Protein AF-Q2HWP5-F1 (afdb_monomer)

Mean predicted aligned error: 7.5 Å

Radius of gyration: 18.88 Å; Cα contacts (8 Å, |Δi|>4): 126; chains: 1; bounding box: 42×32×50 Å

pLDDT: mean 84.3, std 16.41, range [37.28, 98.12]

Foldseek 3Di:
DLLQALPRDLLNVLVVCCVVCVPPPQWAQDDPPDDPFSIWGQDPVGIDTDDSVCVSVLQLVADAPVVLVPQCVDPPPVSVVVSVDCLQHHHPVNSVVSNVDPDDDPPQDPSDRGTPVRVVVVVVVVVVVVVVD

Solvent-accessible surface area (backbone atoms only — not comparable to full-atom values): 8031 Å² total; per-residue (Å²): 114,60,73,77,42,39,82,54,44,44,65,54,46,50,54,50,50,46,69,76,38,57,82,40,96,48,41,41,79,52,62,95,83,82,62,97,44,65,33,31,42,56,49,98,92,44,76,46,80,38,70,48,84,59,44,45,55,65,32,56,57,59,40,61,58,69,60,50,51,51,41,35,66,36,91,49,65,69,52,14,62,75,38,61,82,61,94,81,68,37,42,36,67,63,60,61,56,32,58,76,51,89,69,77,74,82,72,80,56,95,78,71,85,74,36,51,65,56,54,53,53,52,55,48,50,53,52,54,53,61,74,73,106

Organism: Takifugu rubripes (NCBI:txid31033)

Structure (mmCIF, N/CA/C/O backbone):
data_AF-Q2HWP5-F1
#
_entry.id   AF-Q2HWP5-F1
#
loop_
_atom_site.group_PDB
_atom_site.id
_atom_site.type_symbol
_atom_site.label_atom_id
_atom_site.label_alt_id
_atom_site.label_comp_id
_atom_site.label_asym_id
_atom_site.label_entity_id
_atom_site.label_seq_id
_atom_site.pdbx_PDB_ins_code
_atom_site.Cartn_x
_atom_site.Cartn_y
_atom_site.Cartn_z
_atom_site.occupancy
_atom_site.B_iso_or_equiv
_atom_site.auth_seq_id
_atom_site.auth_comp_id
_atom_site.auth_asym_id
_atom_site.auth_atom_id
_atom_site.pdbx_PDB_model_num
ATOM 1 N N . GLU A 1 1 ? 2.711 7.001 4.188 1.00 68.4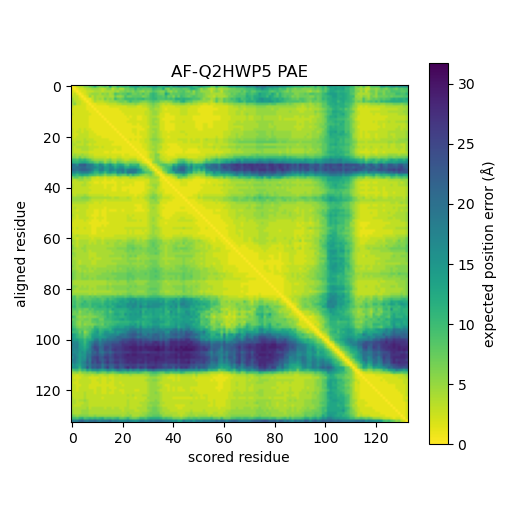4 1 GLU A N 1
ATOM 2 C CA . GLU A 1 1 ? 3.690 7.655 5.085 1.00 68.44 1 GLU A CA 1
ATOM 3 C C . GLU A 1 1 ? 4.542 6.640 5.830 1.00 68.44 1 GLU A C 1
ATOM 5 O O . GLU A 1 1 ? 5.749 6.708 5.676 1.00 68.44 1 GLU A O 1
ATOM 10 N N . GLU A 1 2 ? 3.951 5.672 6.543 1.00 78.31 2 GLU A N 1
ATOM 11 C CA . GLU A 1 2 ? 4.706 4.636 7.286 1.00 78.31 2 GLU A CA 1
ATOM 12 C C . GLU A 1 2 ? 5.739 3.882 6.438 1.00 78.31 2 GLU A C 1
ATOM 14 O O . GLU A 1 2 ? 6.836 3.637 6.915 1.00 78.31 2 GLU A O 1
ATOM 19 N N . CYS A 1 3 ? 5.454 3.620 5.158 1.00 76.50 3 CYS A N 1
ATOM 20 C CA . CYS A 1 3 ? 6.393 2.987 4.221 1.00 76.50 3 CYS A CA 1
ATOM 21 C C . CYS A 1 3 ? 7.768 3.669 4.133 1.00 76.50 3 CYS A C 1
ATOM 23 O O . CYS A 1 3 ? 8.731 3.036 3.730 1.00 76.50 3 CYS A O 1
ATOM 25 N N . TRP A 1 4 ? 7.869 4.952 4.489 1.00 71.94 4 TRP A N 1
ATOM 26 C CA . TRP A 1 4 ? 9.109 5.717 4.370 1.00 71.94 4 TRP A CA 1
ATOM 27 C C . TRP A 1 4 ? 9.869 5.873 5.692 1.00 71.94 4 TRP A C 1
ATOM 29 O O . TRP A 1 4 ? 10.912 6.526 5.730 1.00 71.94 4 TRP A O 1
ATOM 39 N N . PHE A 1 5 ? 9.356 5.306 6.786 1.00 77.56 5 PHE A N 1
ATOM 40 C CA . PHE A 1 5 ? 10.018 5.367 8.081 1.00 77.56 5 PHE A CA 1
ATOM 41 C C . PHE A 1 5 ? 10.975 4.176 8.249 1.00 77.56 5 PHE A C 1
ATOM 43 O O . PHE A 1 5 ? 10.515 3.038 8.223 1.00 77.56 5 PHE A O 1
ATOM 50 N N . PRO A 1 6 ? 12.275 4.420 8.513 1.00 71.50 6 PRO A N 1
ATOM 51 C CA . PRO A 1 6 ? 13.311 3.404 8.732 1.00 71.50 6 PRO A CA 1
ATOM 52 C C . PRO A 1 6 ? 12.902 2.177 9.552 1.00 71.50 6 PRO A C 1
ATOM 54 O O . PRO A 1 6 ? 13.274 1.054 9.246 1.00 71.50 6 PRO A O 1
ATOM 57 N N . LYS A 1 7 ? 12.122 2.385 10.613 1.00 79.19 7 LYS A N 1
ATOM 58 C CA . LYS A 1 7 ? 11.757 1.340 11.579 1.00 79.19 7 LYS A CA 1
ATOM 59 C C . LYS A 1 7 ? 10.265 1.025 11.587 1.00 79.19 7 LYS A C 1
ATOM 61 O O . LYS A 1 7 ? 9.789 0.388 12.525 1.00 79.19 7 LYS A O 1
ATOM 66 N N . ALA A 1 8 ? 9.523 1.511 10.595 1.00 85.94 8 ALA A N 1
ATOM 67 C CA . ALA A 1 8 ? 8.120 1.164 10.479 1.00 85.94 8 ALA A CA 1
ATOM 68 C C . ALA A 1 8 ? 7.971 -0.309 10.104 1.00 85.94 8 ALA A C 1
ATOM 70 O O . ALA A 1 8 ? 8.756 -0.881 9.351 1.00 85.94 8 ALA A O 1
ATOM 71 N N . THR A 1 9 ? 6.934 -0.916 10.656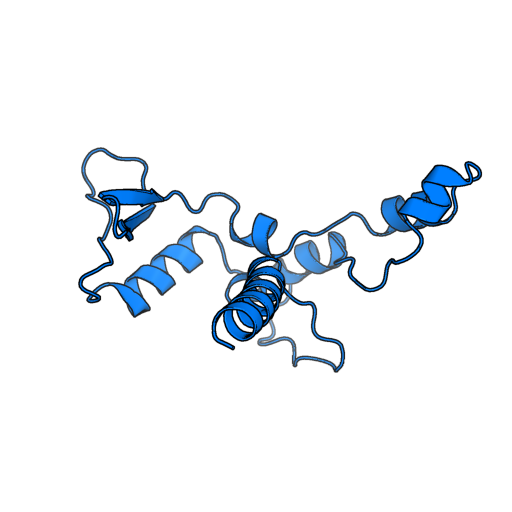 1.00 90.94 9 THR A N 1
ATOM 72 C CA . THR A 1 9 ? 6.537 -2.296 10.399 1.00 90.94 9 THR A CA 1
ATOM 73 C C . THR A 1 9 ? 5.048 -2.311 10.091 1.00 90.94 9 THR A C 1
ATOM 75 O O . THR A 1 9 ? 4.334 -1.360 10.418 1.00 90.94 9 THR A O 1
ATOM 78 N N . ASP A 1 10 ? 4.543 -3.400 9.518 1.00 92.56 10 ASP A N 1
ATOM 79 C CA . ASP A 1 10 ? 3.099 -3.543 9.305 1.00 92.56 10 ASP A CA 1
ATOM 80 C C . ASP A 1 10 ? 2.320 -3.398 10.629 1.00 92.56 10 ASP A C 1
ATOM 82 O O . ASP A 1 10 ? 1.254 -2.788 10.671 1.00 92.56 10 ASP A O 1
ATOM 86 N N . LYS A 1 11 ? 2.914 -3.836 11.749 1.00 92.56 11 LYS A N 1
ATOM 87 C CA . LYS A 1 11 ? 2.356 -3.653 13.098 1.00 92.56 11 LYS A CA 1
ATOM 88 C C . LYS A 1 11 ? 2.284 -2.185 13.515 1.00 92.56 11 LYS A C 1
ATOM 90 O O . LYS A 1 11 ? 1.226 -1.745 13.959 1.00 92.56 11 LYS A O 1
ATOM 95 N N . SER A 1 12 ? 3.364 -1.414 13.349 1.00 93.56 12 SER A N 1
ATOM 96 C CA . SER A 1 12 ? 3.343 0.021 13.686 1.00 93.56 12 SER A CA 1
ATOM 97 C C . SER A 1 12 ? 2.368 0.793 12.793 1.00 93.56 12 SER A C 1
ATOM 99 O O . SER A 1 12 ? 1.703 1.720 13.254 1.00 93.56 12 SER A O 1
ATOM 101 N N . PHE A 1 13 ? 2.214 0.369 11.533 1.00 94.81 13 PHE A N 1
ATOM 102 C CA . PHE A 1 13 ? 1.180 0.886 10.644 1.00 94.81 13 PHE A CA 1
ATOM 103 C C . PHE A 1 13 ? -0.227 0.631 11.197 1.00 94.81 13 PHE A C 1
ATOM 105 O O . PHE A 1 13 ? -1.017 1.572 11.290 1.00 94.81 13 PHE A O 1
ATOM 112 N N . VAL A 1 14 ? -0.538 -0.598 11.618 1.00 94.81 14 VAL A N 1
ATOM 113 C CA . VAL A 1 14 ? -1.838 -0.937 12.222 1.00 94.81 14 VAL A CA 1
ATOM 114 C C . VAL A 1 14 ? -2.086 -0.127 13.493 1.00 94.81 14 VAL A C 1
ATOM 116 O O . VAL A 1 14 ? -3.165 0.444 13.648 1.00 94.81 14 VAL A O 1
ATOM 119 N N . GLU A 1 15 ? -1.097 -0.019 14.382 1.00 93.81 15 GLU A N 1
ATOM 120 C CA . GLU A 1 15 ? -1.196 0.788 15.605 1.00 93.81 15 GLU A CA 1
ATOM 121 C C . GLU A 1 15 ? -1.544 2.246 15.290 1.00 93.81 15 GLU A C 1
ATOM 123 O O . GLU A 1 15 ? -2.467 2.806 15.888 1.00 93.81 15 GLU A O 1
ATOM 128 N N . LYS A 1 16 ? -0.880 2.836 14.289 1.00 94.81 16 LYS A N 1
ATOM 129 C CA . LYS A 1 16 ? -1.157 4.201 13.833 1.00 94.81 16 LYS A CA 1
ATOM 130 C C . LYS A 1 16 ? -2.548 4.335 13.215 1.00 94.81 16 LYS A C 1
ATOM 132 O O . LYS A 1 16 ? -3.265 5.279 13.528 1.00 94.81 16 LYS A O 1
ATOM 137 N N . VAL A 1 17 ? -2.983 3.382 12.390 1.00 95.56 17 VAL A N 1
ATOM 138 C CA . VAL A 1 17 ? -4.352 3.371 11.842 1.00 95.56 17 VAL A CA 1
ATOM 139 C C . VAL A 1 17 ? -5.384 3.304 12.969 1.00 95.56 17 VAL A C 1
ATOM 141 O O . VAL A 1 17 ? -6.367 4.040 12.946 1.00 95.56 17 VAL A O 1
ATOM 144 N N . VAL A 1 18 ? -5.156 2.473 13.987 1.00 95.00 18 VAL A N 1
ATOM 145 C CA . VAL A 1 18 ? -6.032 2.367 15.161 1.00 95.00 18 VAL A CA 1
ATOM 146 C C . VAL A 1 18 ? -6.024 3.651 15.995 1.00 95.00 18 VAL A C 1
ATOM 148 O O . VAL A 1 18 ? -7.064 4.009 16.551 1.00 95.00 18 VAL A O 1
ATOM 151 N N . GLN A 1 19 ? -4.888 4.340 16.098 1.00 95.62 19 GLN A N 1
ATOM 152 C CA . GLN A 1 19 ? -4.784 5.633 16.772 1.00 95.62 19 GLN A CA 1
ATOM 153 C C . GLN A 1 19 ? -5.599 6.709 16.041 1.00 95.62 19 GLN A C 1
ATOM 155 O O . GLN A 1 19 ? -6.395 7.397 16.675 1.00 95.62 19 GLN A O 1
ATOM 160 N N . GLU A 1 20 ? -5.447 6.814 14.721 1.00 96.38 20 GLU A N 1
ATOM 161 C CA . GLU A 1 20 ? -6.078 7.863 13.909 1.00 96.38 20 GLU A CA 1
ATOM 162 C C . GLU A 1 20 ? -7.562 7.590 13.616 1.00 96.38 20 GLU A C 1
ATOM 164 O O . GLU A 1 20 ? -8.385 8.501 13.607 1.00 96.38 20 GLU A O 1
ATOM 169 N N . GLN A 1 21 ? -7.930 6.331 13.364 1.00 97.12 21 GLN A N 1
ATOM 170 C CA . GLN A 1 21 ? -9.268 5.939 12.899 1.00 97.12 21 GLN A CA 1
ATOM 171 C C . GLN A 1 21 ? -10.074 5.171 13.947 1.00 97.12 21 GLN A C 1
ATOM 173 O O . GLN A 1 21 ? -11.229 4.826 13.707 1.00 97.12 21 GLN A O 1
ATOM 178 N N . GLY A 1 22 ? -9.513 4.910 15.129 1.00 95.44 22 GLY A N 1
ATOM 179 C CA . GLY A 1 22 ? -10.105 4.022 16.131 1.00 95.44 22 GLY A CA 1
ATOM 180 C C . GLY A 1 22 ? -11.475 4.432 16.672 1.00 95.44 22 GLY A C 1
ATOM 181 O O . GLY A 1 22 ? -12.142 3.594 17.278 1.00 95.44 22 GLY A O 1
ATOM 182 N N . THR A 1 23 ? -11.879 5.691 16.493 1.00 96.62 23 THR A N 1
ATOM 183 C CA . THR A 1 23 ? -13.191 6.233 16.887 1.00 96.62 23 THR A CA 1
ATOM 184 C C . THR A 1 23 ? -14.150 6.393 15.705 1.00 96.62 23 THR A C 1
ATOM 186 O O . THR A 1 23 ? -15.320 6.721 15.907 1.00 96.62 23 THR A O 1
ATOM 189 N N . HIS A 1 24 ? -13.687 6.165 14.472 1.00 98.00 24 HIS A N 1
ATOM 190 C CA . HIS A 1 24 ? -14.495 6.353 13.277 1.00 98.00 24 HIS A CA 1
ATOM 191 C C . HIS A 1 24 ? -15.603 5.286 13.208 1.00 98.00 24 HIS A C 1
ATOM 193 O O . HIS A 1 24 ? -15.313 4.096 13.324 1.00 98.00 24 HIS A O 1
ATOM 199 N N . PRO A 1 25 ? -16.873 5.648 12.938 1.00 97.38 25 PRO A N 1
ATOM 200 C CA . PRO A 1 25 ? -18.003 4.709 12.983 1.00 97.38 25 PRO A CA 1
ATOM 201 C C . PRO A 1 25 ? -17.940 3.583 11.938 1.00 97.38 25 PRO A C 1
ATOM 203 O O . PRO A 1 25 ? -18.703 2.624 12.019 1.00 97.38 25 PRO A O 1
ATOM 206 N N . LYS A 1 26 ? -17.067 3.700 10.930 1.00 97.94 26 LYS A N 1
ATOM 207 C CA . LYS A 1 26 ? -16.812 2.652 9.922 1.00 97.94 26 LYS A CA 1
ATOM 208 C C . LYS A 1 26 ? -15.552 1.827 10.185 1.00 97.94 26 LYS A C 1
ATOM 210 O O . LYS A 1 26 ? -15.248 0.950 9.383 1.00 97.94 26 LYS A O 1
ATOM 215 N N . PHE A 1 27 ? -14.830 2.109 11.265 1.00 97.88 27 PHE A N 1
ATOM 216 C CA . PHE A 1 27 ? -13.635 1.382 11.666 1.00 97.88 27 PHE A CA 1
ATOM 217 C C . PHE A 1 27 ? -13.934 0.538 12.905 1.00 97.88 27 PHE A C 1
ATOM 219 O O . PHE A 1 27 ? -14.583 0.998 13.843 1.00 97.88 27 PHE A O 1
ATOM 226 N N . GLN A 1 28 ? -13.448 -0.700 12.927 1.00 94.75 28 GLN A N 1
ATOM 227 C CA . GLN A 1 28 ? -13.588 -1.585 14.076 1.00 94.75 28 GLN A CA 1
ATOM 228 C C . GLN A 1 28 ? -12.223 -2.148 14.469 1.00 94.75 28 GLN A C 1
ATOM 230 O O . GLN A 1 28 ? -11.511 -2.722 13.646 1.00 94.75 28 GLN A O 1
ATOM 235 N N . LYS A 1 29 ? -11.879 -2.013 15.753 1.00 91.06 29 LYS A N 1
ATOM 236 C CA . LYS A 1 29 ? -10.673 -2.619 16.329 1.00 91.06 29 LYS A CA 1
ATOM 237 C C . LYS A 1 29 ? -10.811 -4.150 16.367 1.00 91.06 29 LYS A C 1
ATOM 239 O O . LYS A 1 29 ? -11.928 -4.650 16.562 1.00 91.06 29 LYS A O 1
ATOM 244 N N . PRO A 1 30 ? -9.706 -4.895 16.228 1.00 84.06 30 PRO A N 1
ATOM 245 C CA . PRO A 1 30 ? -9.741 -6.349 16.262 1.00 84.06 30 PRO A CA 1
ATOM 246 C C . PRO A 1 30 ? -10.186 -6.845 17.643 1.00 84.06 30 PRO A C 1
ATOM 248 O O . PRO A 1 30 ? -9.862 -6.260 18.684 1.00 84.06 30 PRO A O 1
ATOM 251 N N . LYS A 1 31 ? -10.965 -7.931 17.671 1.00 79.56 31 LYS A N 1
ATOM 252 C CA . LYS A 1 31 ? -11.400 -8.556 18.925 1.00 79.56 31 LYS A CA 1
ATOM 253 C C . LYS A 1 31 ? -10.284 -9.480 19.415 1.00 79.56 31 LYS A C 1
ATOM 255 O O . LYS A 1 31 ? -10.030 -10.511 18.809 1.00 79.56 31 LYS A O 1
ATOM 260 N N . LYS A 1 32 ? -9.666 -9.135 20.550 1.00 66.12 32 LYS A N 1
ATOM 261 C CA . LYS A 1 32 ? -8.459 -9.769 21.134 1.00 66.12 32 LYS A CA 1
ATOM 262 C C . LYS A 1 32 ? -8.494 -11.293 21.376 1.00 66.12 32 LYS A C 1
ATOM 264 O O . LYS A 1 32 ? -7.509 -11.830 21.862 1.00 66.12 32 LYS A O 1
ATOM 269 N N . LEU A 1 33 ? -9.610 -11.984 21.145 1.00 60.31 33 LEU A N 1
ATOM 270 C CA . LEU A 1 33 ? -9.850 -13.313 21.714 1.00 60.31 33 LEU A CA 1
ATOM 271 C C . LEU A 1 33 ? -9.791 -14.490 20.738 1.00 60.31 33 LEU A C 1
ATOM 273 O O . LEU A 1 33 ? -9.786 -15.609 21.242 1.00 60.31 33 LEU A O 1
ATOM 277 N N . LYS A 1 34 ? -9.759 -14.305 19.409 1.00 57.69 34 LYS A N 1
ATOM 278 C CA . LYS A 1 34 ? -9.783 -15.469 18.494 1.00 57.69 34 LYS A CA 1
ATOM 279 C C . LYS A 1 34 ? -9.310 -15.252 17.059 1.00 57.69 34 LYS A C 1
ATOM 281 O O . LYS A 1 34 ? -8.893 -16.227 16.444 1.00 57.69 34 LYS A O 1
ATOM 286 N N . ASP A 1 35 ? -9.362 -14.029 16.544 1.00 64.56 35 ASP A N 1
ATOM 287 C CA . ASP A 1 35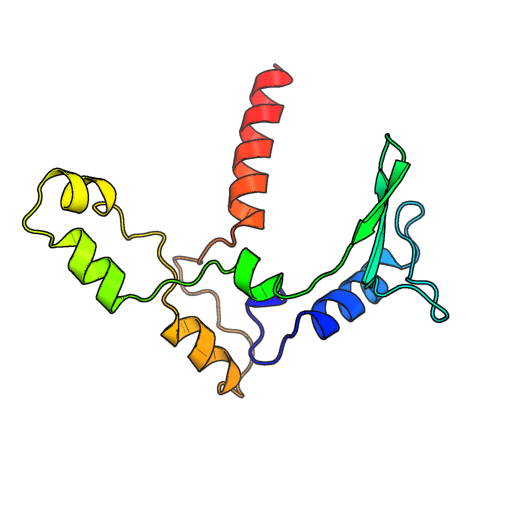 ? -9.177 -13.804 15.113 1.00 64.56 35 ASP A CA 1
ATOM 288 C C . ASP A 1 35 ? -7.794 -13.215 14.828 1.00 64.56 35 ASP A C 1
ATOM 290 O O . ASP A 1 35 ? -7.382 -12.232 15.443 1.00 64.56 35 ASP A O 1
ATOM 294 N N . ASP A 1 36 ? -7.092 -13.833 13.883 1.00 83.50 36 ASP A N 1
ATOM 295 C CA . ASP A 1 36 ? -5.850 -13.338 13.296 1.00 83.50 36 ASP A CA 1
ATOM 296 C C . ASP A 1 36 ? -6.204 -12.202 12.319 1.00 83.50 36 ASP A C 1
ATOM 298 O O . ASP A 1 36 ? -6.314 -12.394 11.110 1.00 83.50 36 ASP A O 1
ATOM 302 N N . VAL A 1 37 ? -6.577 -11.050 12.877 1.00 89.94 37 VAL A N 1
ATOM 303 C CA . VAL A 1 37 ? -7.098 -9.876 12.163 1.00 89.94 37 VAL A CA 1
ATOM 304 C C . VAL A 1 37 ? -6.499 -8.629 12.792 1.00 89.94 37 VAL A C 1
ATOM 306 O O . VAL A 1 37 ? -6.510 -8.485 14.015 1.00 89.94 37 VAL A O 1
ATOM 309 N N . ASP A 1 38 ? -6.062 -7.693 11.955 1.00 93.94 38 ASP A N 1
ATOM 310 C CA . ASP A 1 38 ? -5.446 -6.447 12.408 1.00 93.94 38 ASP A CA 1
ATOM 311 C C . ASP A 1 38 ? -6.467 -5.325 12.610 1.00 93.94 38 ASP A C 1
ATOM 313 O O . ASP A 1 38 ? -6.391 -4.575 13.582 1.00 93.94 38 ASP A O 1
ATOM 317 N N . PHE A 1 39 ? -7.450 -5.199 11.715 1.00 94.94 39 PHE A N 1
ATOM 318 C CA . PHE A 1 39 ? -8.576 -4.267 11.845 1.00 94.94 39 PHE A CA 1
ATOM 319 C C . PHE A 1 39 ? -9.722 -4.638 10.899 1.00 94.94 39 PHE A C 1
ATOM 321 O O . PHE A 1 39 ? -9.556 -5.441 9.983 1.00 94.94 39 PHE A O 1
ATOM 328 N N . CYS A 1 40 ? -10.894 -4.030 11.091 1.00 95.75 40 CYS A N 1
ATOM 329 C CA . CYS A 1 40 ? -12.038 -4.219 10.200 1.00 95.75 40 CYS A CA 1
ATOM 330 C C . CYS A 1 40 ? -12.561 -2.881 9.674 1.00 95.75 40 CYS A C 1
ATOM 332 O O . CYS A 1 40 ? -12.593 -1.881 10.399 1.00 95.75 40 CYS A O 1
ATOM 334 N N . ILE A 1 41 ? -13.059 -2.890 8.438 1.00 97.56 41 ILE A N 1
ATOM 335 C CA . ILE A 1 41 ? -13.766 -1.755 7.838 1.00 97.56 41 ILE A CA 1
ATOM 336 C C . ILE A 1 41 ? -15.196 -2.178 7.499 1.00 97.56 41 ILE A C 1
ATOM 338 O O . ILE A 1 41 ? -15.447 -3.255 6.956 1.00 97.56 41 ILE A O 1
ATOM 342 N N . ILE A 1 42 ? -16.158 -1.321 7.836 1.00 97.69 42 ILE A N 1
ATOM 343 C CA . ILE A 1 42 ? -17.576 -1.514 7.523 1.00 97.69 42 ILE A CA 1
ATOM 344 C C . ILE A 1 42 ? -17.866 -0.857 6.169 1.00 97.69 42 ILE A C 1
ATOM 346 O O . ILE A 1 42 ? -18.161 0.339 6.094 1.00 97.69 42 ILE A O 1
ATOM 350 N N . HIS A 1 43 ? -17.777 -1.640 5.095 1.00 98.12 43 HIS A N 1
ATOM 351 C CA . HIS A 1 43 ? -18.112 -1.209 3.738 1.00 98.12 43 HIS A CA 1
ATOM 352 C C . HIS A 1 43 ? -19.629 -1.216 3.507 1.00 98.12 43 HIS A C 1
ATOM 354 O O . HIS A 1 43 ? -20.400 -1.743 4.309 1.00 98.12 43 HIS A O 1
ATOM 360 N N . TYR A 1 44 ? -20.070 -0.646 2.380 1.00 97.88 44 TYR A N 1
ATOM 361 C CA . TYR A 1 44 ? -21.490 -0.616 2.007 1.00 97.88 44 TYR A CA 1
ATOM 362 C C . TYR A 1 44 ? -22.105 -2.023 1.884 1.00 97.88 44 TYR A C 1
ATOM 364 O O . TYR A 1 44 ? -23.267 -2.210 2.225 1.00 97.88 44 TYR A O 1
ATOM 372 N N . ALA A 1 45 ? -21.316 -3.004 1.433 1.00 97.56 45 ALA A N 1
ATOM 373 C CA . ALA A 1 45 ? -21.738 -4.391 1.243 1.00 97.56 45 ALA A CA 1
ATOM 374 C C . ALA A 1 45 ? -21.521 -5.281 2.483 1.00 97.56 45 ALA A C 1
ATOM 376 O O . ALA A 1 45 ? -21.829 -6.468 2.441 1.00 97.56 45 ALA A O 1
ATOM 377 N N . GLY A 1 46 ? -20.981 -4.735 3.578 1.00 95.81 46 GLY A N 1
ATOM 378 C CA . GLY A 1 46 ? -20.719 -5.486 4.803 1.00 95.81 46 GLY A CA 1
ATOM 379 C C . GLY A 1 46 ? -19.358 -5.199 5.432 1.00 95.81 46 GLY A C 1
ATOM 380 O O . GLY A 1 46 ? -18.549 -4.419 4.926 1.00 95.81 46 GLY A O 1
ATOM 381 N N . LYS A 1 47 ? -19.122 -5.833 6.581 1.00 95.62 47 LYS A N 1
ATOM 382 C CA . LYS A 1 47 ? -17.862 -5.748 7.327 1.00 95.62 47 LYS A CA 1
ATOM 383 C C . LYS A 1 47 ? -16.814 -6.660 6.686 1.00 95.62 47 LYS A C 1
ATOM 385 O O . LYS A 1 47 ? -17.097 -7.834 6.465 1.00 95.62 47 LYS A O 1
ATOM 390 N N . VAL A 1 48 ? -15.614 -6.133 6.467 1.00 95.94 48 VAL A N 1
ATOM 391 C CA . VAL A 1 48 ? -14.454 -6.886 5.977 1.00 95.94 48 VAL A CA 1
ATOM 392 C C . VAL A 1 48 ? -13.337 -6.803 7.007 1.00 95.94 48 VAL A C 1
ATOM 394 O O . VAL A 1 48 ? -13.028 -5.722 7.514 1.00 95.94 48 VAL A O 1
ATOM 397 N N . ASP A 1 49 ? -12.769 -7.960 7.324 1.00 94.94 49 ASP A N 1
ATOM 398 C CA . ASP A 1 49 ? -11.632 -8.110 8.223 1.00 94.94 49 ASP A CA 1
ATOM 399 C C . ASP A 1 49 ? -10.335 -8.069 7.392 1.00 94.94 49 ASP A C 1
ATOM 401 O O . ASP A 1 49 ? -10.233 -8.740 6.364 1.00 94.94 49 ASP A O 1
ATOM 405 N N . TYR A 1 50 ? -9.365 -7.254 7.811 1.00 96.06 50 TYR A N 1
ATOM 406 C CA . TYR A 1 50 ? -8.103 -7.026 7.109 1.00 96.06 50 TYR A CA 1
ATOM 407 C C . TYR A 1 50 ? -6.911 -7.522 7.927 1.00 96.06 50 TYR A C 1
ATOM 409 O O . TYR A 1 50 ? -6.840 -7.318 9.141 1.00 96.06 50 TYR A O 1
ATOM 417 N N . LYS A 1 51 ? -5.953 -8.118 7.214 1.00 95.50 51 LYS A N 1
ATOM 418 C CA . LYS A 1 51 ? -4.590 -8.381 7.674 1.00 95.50 51 LYS A CA 1
ATOM 419 C C . LYS A 1 51 ? -3.615 -7.503 6.910 1.00 95.50 51 LYS A C 1
ATOM 421 O O . LYS A 1 51 ? -3.690 -7.450 5.680 1.00 95.50 51 LYS A O 1
ATOM 426 N N . ALA A 1 52 ? -2.719 -6.854 7.635 1.00 95.12 52 ALA A N 1
ATOM 427 C CA . ALA A 1 52 ? -1.750 -5.894 7.139 1.00 95.12 52 ALA A CA 1
ATOM 428 C C . ALA A 1 52 ? -0.392 -6.519 6.776 1.00 95.12 52 ALA A C 1
ATOM 430 O O . ALA A 1 52 ? 0.523 -5.785 6.415 1.00 95.12 52 ALA A O 1
ATOM 431 N N . ASP A 1 53 ? -0.254 -7.846 6.839 1.00 94.56 53 ASP A N 1
ATOM 432 C CA . ASP A 1 53 ? 0.999 -8.543 6.533 1.00 94.56 53 ASP A CA 1
ATOM 433 C C . ASP A 1 53 ? 1.581 -8.130 5.164 1.00 94.56 53 ASP A C 1
ATOM 435 O O . ASP A 1 53 ? 0.947 -8.265 4.102 1.00 94.56 53 ASP A O 1
ATOM 439 N N . GLU A 1 54 ? 2.819 -7.633 5.205 1.00 93.50 54 GLU A N 1
ATOM 440 C CA . GLU A 1 54 ? 3.617 -7.143 4.077 1.00 93.50 54 GLU A CA 1
ATOM 441 C C . GLU A 1 54 ? 3.016 -5.929 3.351 1.00 93.50 54 GLU A C 1
ATOM 443 O O . GLU A 1 54 ? 3.408 -5.628 2.219 1.00 93.50 54 GLU A O 1
ATOM 448 N N . TRP A 1 55 ? 2.057 -5.215 3.945 1.00 95.25 55 TRP A N 1
ATOM 449 C CA . TRP A 1 55 ? 1.438 -4.052 3.304 1.00 95.25 55 TRP A CA 1
ATOM 450 C C . TRP A 1 55 ? 2.442 -2.945 3.024 1.00 95.25 55 TRP A C 1
ATOM 452 O O . TRP A 1 55 ? 2.349 -2.305 1.976 1.00 95.25 55 TRP A O 1
ATOM 462 N N . LEU A 1 56 ? 3.418 -2.722 3.911 1.00 91.06 56 LEU A N 1
ATOM 463 C CA . LEU A 1 56 ? 4.456 -1.729 3.653 1.00 91.06 56 LEU A CA 1
ATOM 464 C C . LEU A 1 56 ? 5.260 -2.087 2.398 1.00 91.06 56 LEU A C 1
ATOM 466 O O . LEU A 1 56 ? 5.429 -1.227 1.535 1.00 91.06 56 LEU A O 1
ATOM 470 N N . MET A 1 57 ? 5.688 -3.347 2.258 1.00 88.38 57 MET A N 1
ATOM 471 C CA . MET A 1 57 ? 6.431 -3.823 1.085 1.00 88.38 57 MET A CA 1
ATOM 472 C C . MET A 1 57 ? 5.576 -3.763 -0.184 1.00 88.38 57 MET A C 1
ATOM 474 O O . MET A 1 57 ? 6.008 -3.177 -1.172 1.00 88.38 57 MET A O 1
ATOM 478 N N . LYS A 1 58 ? 4.339 -4.275 -0.137 1.00 92.38 58 LYS A N 1
ATOM 479 C CA . LYS A 1 58 ? 3.384 -4.236 -1.261 1.00 92.38 58 LYS A CA 1
ATOM 480 C C . LYS A 1 58 ? 3.076 -2.813 -1.721 1.00 92.38 58 LYS A C 1
ATOM 482 O O . LYS A 1 58 ? 2.832 -2.585 -2.897 1.00 92.38 58 LYS A O 1
ATOM 487 N N . ASN A 1 59 ? 3.074 -1.848 -0.803 1.00 90.81 59 ASN A N 1
ATOM 488 C CA . ASN A 1 59 ? 2.806 -0.453 -1.135 1.00 90.81 59 ASN A CA 1
ATOM 489 C C . ASN A 1 59 ? 4.051 0.303 -1.643 1.00 90.81 59 ASN A C 1
ATOM 491 O O . ASN A 1 59 ? 3.897 1.313 -2.333 1.00 90.81 59 ASN A O 1
ATOM 495 N N . MET A 1 60 ? 5.260 -0.154 -1.298 1.00 88.06 60 MET A N 1
ATOM 496 C CA . MET A 1 60 ? 6.526 0.379 -1.826 1.00 88.06 60 MET A CA 1
ATOM 497 C C . MET A 1 60 ? 6.901 -0.205 -3.188 1.00 88.06 60 MET A C 1
ATOM 499 O O . MET A 1 60 ? 7.533 0.497 -3.967 1.00 88.06 60 MET A O 1
ATOM 503 N N . ASP A 1 61 ? 6.528 -1.463 -3.435 1.00 89.12 61 ASP A N 1
ATOM 504 C CA . ASP A 1 61 ? 6.813 -2.222 -4.660 1.00 89.12 61 ASP A CA 1
ATOM 505 C C . ASP A 1 61 ? 8.295 -2.182 -5.104 1.00 89.12 61 ASP A C 1
ATOM 507 O O . ASP A 1 61 ? 8.616 -1.758 -6.217 1.00 89.12 61 ASP A O 1
ATOM 511 N N . PRO A 1 62 ? 9.247 -2.555 -4.222 1.00 87.75 62 PRO A N 1
ATOM 512 C CA . PRO A 1 62 ? 10.661 -2.507 -4.562 1.00 87.75 62 PRO A CA 1
ATOM 513 C C . PRO A 1 62 ? 11.072 -3.631 -5.520 1.00 87.75 62 PRO A C 1
ATOM 515 O O . PRO A 1 62 ? 10.725 -4.794 -5.321 1.00 87.75 62 PRO A O 1
ATOM 518 N N . LEU A 1 63 ? 11.928 -3.308 -6.490 1.00 87.31 63 LEU A N 1
ATOM 519 C CA . LEU A 1 63 ? 12.531 -4.260 -7.423 1.00 87.31 63 LEU A CA 1
ATOM 520 C C . LEU A 1 63 ? 14.057 -4.261 -7.315 1.00 87.31 63 LEU A C 1
ATOM 522 O O . LEU A 1 63 ? 14.687 -3.281 -6.916 1.00 87.31 63 LEU A O 1
ATOM 526 N N . ASN A 1 64 ? 14.681 -5.368 -7.710 1.00 88.69 64 ASN A N 1
ATOM 527 C CA . ASN A 1 64 ? 16.134 -5.425 -7.831 1.00 88.69 64 ASN A CA 1
ATOM 528 C C . ASN A 1 64 ? 16.598 -4.591 -9.044 1.00 88.69 64 ASN A C 1
ATOM 530 O O . ASN A 1 64 ? 16.307 -4.934 -10.190 1.00 88.69 64 ASN A O 1
ATOM 534 N N . GLU A 1 65 ? 17.342 -3.513 -8.785 1.00 87.94 65 GLU A N 1
ATOM 535 C CA . GLU A 1 65 ? 17.770 -2.536 -9.799 1.00 87.94 65 GLU A CA 1
ATOM 536 C C . GLU A 1 65 ? 18.736 -3.143 -10.833 1.00 87.94 65 GLU A C 1
ATOM 538 O O . GLU A 1 65 ? 18.654 -2.830 -12.022 1.00 87.94 65 GLU A O 1
ATOM 543 N N . SER A 1 66 ? 19.605 -4.072 -10.420 1.00 90.38 66 SER A N 1
ATOM 544 C CA . SER A 1 66 ? 20.530 -4.758 -11.332 1.00 90.38 66 SER A CA 1
ATOM 545 C C . SER A 1 66 ? 19.797 -5.679 -12.306 1.00 90.38 66 SER A C 1
ATOM 547 O O . SER A 1 66 ? 20.103 -5.685 -13.497 1.00 90.38 66 SER A O 1
ATOM 549 N N . VAL A 1 67 ? 18.802 -6.429 -11.821 1.00 93.06 67 VAL A N 1
ATOM 550 C CA . VAL A 1 67 ? 17.980 -7.302 -12.675 1.00 93.06 67 VAL A CA 1
ATOM 551 C C . VAL A 1 67 ? 17.122 -6.471 -13.627 1.00 93.06 67 VAL A C 1
ATOM 553 O O . VAL A 1 67 ? 17.068 -6.783 -14.813 1.00 93.06 67 VAL A O 1
ATOM 556 N N . ALA A 1 68 ? 16.507 -5.386 -13.148 1.00 92.12 68 ALA A N 1
ATOM 557 C CA . ALA A 1 68 ? 15.735 -4.482 -14.001 1.00 92.12 68 ALA A CA 1
ATOM 558 C C . ALA A 1 68 ? 16.597 -3.877 -15.125 1.00 92.12 68 ALA A C 1
ATOM 560 O O . ALA A 1 68 ? 16.194 -3.878 -16.286 1.00 92.12 68 ALA A O 1
ATOM 561 N N . THR A 1 69 ? 17.823 -3.454 -14.800 1.00 92.25 69 THR A N 1
ATOM 562 C CA . THR A 1 69 ? 18.788 -2.940 -15.786 1.00 92.25 69 THR A CA 1
ATOM 563 C C . THR A 1 69 ? 19.156 -4.001 -16.824 1.00 92.25 69 THR A C 1
ATOM 565 O O . THR A 1 69 ? 19.210 -3.709 -18.016 1.00 92.25 69 THR A O 1
ATOM 568 N N . LEU A 1 70 ? 19.372 -5.248 -16.393 1.00 95.62 70 LEU A N 1
ATOM 569 C CA . LEU A 1 70 ? 19.665 -6.355 -17.302 1.00 95.62 70 LEU A CA 1
ATOM 570 C C . LEU A 1 70 ? 18.506 -6.623 -18.275 1.00 95.62 70 LEU A C 1
ATOM 572 O O . LEU A 1 70 ? 18.744 -6.854 -19.457 1.00 95.62 70 LEU A O 1
ATOM 576 N N . LEU A 1 71 ? 17.260 -6.576 -17.794 1.00 96.38 71 LEU A N 1
ATOM 577 C CA . LEU A 1 71 ? 16.069 -6.794 -18.622 1.00 96.38 71 LEU A CA 1
ATOM 578 C C . LEU A 1 71 ? 15.842 -5.652 -19.621 1.00 96.38 71 LEU A C 1
ATOM 580 O O . LEU A 1 71 ? 15.527 -5.913 -20.781 1.00 96.38 71 LEU A O 1
ATOM 584 N N . ASN A 1 72 ? 16.085 -4.405 -19.207 1.00 94.94 72 ASN A N 1
ATOM 585 C CA . ASN A 1 72 ? 16.086 -3.236 -20.092 1.00 94.94 72 ASN A CA 1
ATOM 586 C C . ASN A 1 72 ? 17.124 -3.363 -21.227 1.00 94.94 72 ASN A C 1
ATOM 588 O O . ASN A 1 72 ? 16.858 -2.961 -22.357 1.00 94.94 72 ASN A O 1
ATOM 592 N N . GLN A 1 73 ? 18.281 -3.972 -20.945 1.00 96.19 73 GLN A N 1
ATOM 593 C CA . GLN A 1 73 ? 19.376 -4.199 -21.900 1.00 96.19 73 GLN A CA 1
ATOM 594 C C . GLN A 1 73 ? 19.309 -5.562 -22.612 1.00 96.19 73 GLN A C 1
ATOM 596 O O . GLN A 1 73 ? 20.296 -5.997 -23.212 1.00 96.19 73 GLN A O 1
ATOM 601 N N . SER A 1 74 ? 18.172 -6.260 -22.537 1.00 97.75 74 SER A N 1
ATOM 602 C CA . SER A 1 74 ? 18.017 -7.583 -23.142 1.00 97.75 74 SER A CA 1
ATOM 603 C C . SER A 1 74 ? 18.309 -7.565 -24.648 1.00 97.75 74 SER A C 1
ATOM 605 O O . SER A 1 74 ? 17.953 -6.632 -25.367 1.00 97.75 74 SER A O 1
ATOM 607 N N . THR A 1 75 ? 18.928 -8.636 -25.150 1.00 97.81 75 THR A N 1
ATOM 608 C CA . THR A 1 75 ? 19.114 -8.847 -26.594 1.00 97.81 75 THR A CA 1
ATOM 609 C C . THR A 1 75 ? 17.819 -9.261 -27.294 1.00 97.81 75 THR A C 1
ATOM 611 O O . THR A 1 75 ? 17.713 -9.129 -28.514 1.00 97.81 75 THR A O 1
ATOM 614 N N . ASP A 1 76 ? 16.826 -9.739 -26.539 1.00 98.12 76 ASP A N 1
ATOM 615 C CA . ASP A 1 76 ? 15.476 -9.960 -27.040 1.00 98.12 76 ASP A CA 1
ATOM 616 C C . ASP A 1 76 ? 14.713 -8.634 -27.101 1.00 98.12 76 ASP A C 1
ATOM 618 O O . ASP A 1 76 ? 14.466 -7.983 -26.082 1.00 98.12 76 ASP A O 1
ATOM 622 N N . LYS A 1 77 ? 14.303 -8.257 -28.315 1.00 97.31 77 LYS A N 1
ATOM 623 C CA . LYS A 1 77 ? 13.663 -6.967 -28.583 1.00 97.31 77 LYS A CA 1
ATOM 624 C C . LYS A 1 77 ? 12.372 -6.782 -27.782 1.00 97.31 77 LYS A C 1
ATOM 626 O O . LYS A 1 77 ? 12.135 -5.690 -27.278 1.00 97.31 77 LYS A O 1
ATOM 631 N N . PHE A 1 78 ? 11.558 -7.831 -27.650 1.00 97.50 78 PHE A N 1
ATOM 632 C CA . PHE A 1 78 ? 10.301 -7.753 -26.906 1.00 97.50 78 PHE A CA 1
ATOM 633 C C . PHE A 1 78 ? 10.547 -7.490 -25.415 1.00 97.50 78 PHE A C 1
ATOM 635 O O . PHE A 1 78 ? 9.919 -6.614 -24.824 1.00 97.50 78 PHE A O 1
ATOM 642 N N . THR A 1 79 ? 11.509 -8.195 -24.820 1.00 97.19 79 THR A N 1
ATOM 643 C CA . THR A 1 79 ? 11.896 -8.001 -23.418 1.00 97.19 79 THR A CA 1
ATOM 644 C C . THR A 1 79 ? 12.459 -6.601 -23.174 1.00 97.19 79 THR A C 1
ATOM 646 O O . THR A 1 79 ? 12.033 -5.938 -22.232 1.00 97.19 79 THR A O 1
ATOM 649 N N . ALA A 1 80 ? 13.36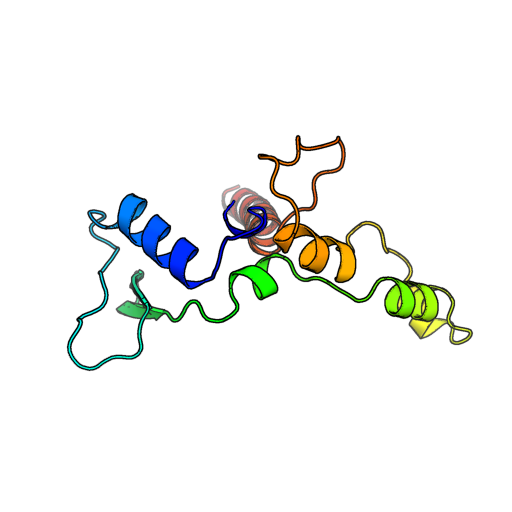3 -6.118 -24.031 1.00 96.31 80 ALA A N 1
ATOM 650 C CA . ALA A 1 80 ? 13.923 -4.773 -23.896 1.00 96.31 80 ALA A CA 1
ATOM 651 C C . ALA A 1 80 ? 12.840 -3.682 -24.010 1.00 96.31 80 ALA A C 1
ATOM 653 O O . ALA A 1 80 ? 12.841 -2.722 -23.242 1.00 96.31 80 ALA A O 1
ATOM 654 N N . GLU A 1 81 ? 11.879 -3.846 -24.929 1.00 96.00 81 GLU A N 1
ATOM 655 C CA . GLU A 1 81 ? 10.746 -2.923 -25.076 1.00 96.00 81 GLU A CA 1
ATOM 656 C C . GLU A 1 81 ? 9.832 -2.919 -23.845 1.00 96.00 81 GLU A C 1
ATOM 658 O O . GLU A 1 81 ? 9.414 -1.846 -23.409 1.00 96.00 81 GLU A O 1
ATOM 663 N N . LEU A 1 82 ? 9.560 -4.088 -23.255 1.00 95.25 82 LEU A N 1
ATOM 664 C CA . LEU A 1 82 ? 8.743 -4.207 -22.045 1.00 95.25 82 LEU A CA 1
ATOM 665 C C . LEU A 1 82 ? 9.370 -3.477 -20.847 1.00 95.25 82 LEU A C 1
ATOM 667 O O . LEU A 1 82 ? 8.653 -2.905 -20.030 1.00 95.25 82 LEU A O 1
ATOM 671 N N . TRP A 1 83 ? 10.701 -3.477 -20.761 1.00 93.88 83 TRP A N 1
ATOM 672 C CA . TRP A 1 83 ? 11.467 -2.869 -19.672 1.00 93.88 83 TRP A CA 1
ATOM 673 C C . TRP A 1 83 ? 12.077 -1.517 -20.050 1.00 93.88 83 TRP A C 1
ATOM 675 O O . TRP A 1 83 ? 13.040 -1.091 -19.423 1.00 93.88 83 TRP A O 1
ATOM 685 N N . ARG A 1 84 ? 11.562 -0.818 -21.067 1.00 90.44 84 ARG A N 1
ATOM 686 C CA . ARG A 1 84 ? 12.154 0.451 -21.522 1.00 90.44 84 ARG A CA 1
ATOM 687 C C . ARG A 1 84 ? 12.047 1.577 -20.486 1.00 90.44 84 ARG A C 1
ATOM 689 O O . ARG A 1 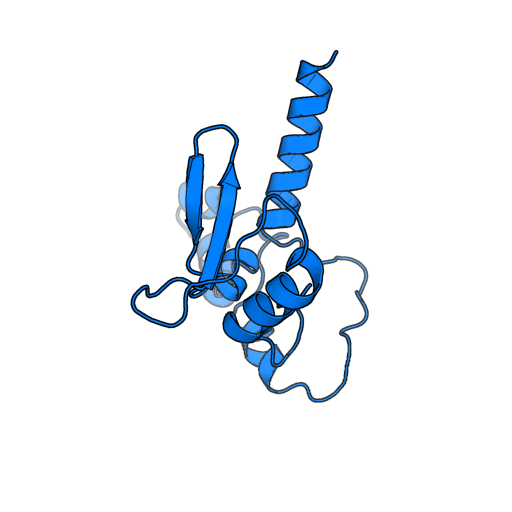84 ? 13.001 2.330 -20.308 1.00 90.44 84 ARG A O 1
ATOM 696 N N . ASP A 1 85 ? 10.906 1.676 -19.809 1.00 84.25 85 ASP A N 1
ATOM 697 C CA . ASP A 1 85 ? 10.568 2.815 -18.951 1.00 84.25 85 ASP A CA 1
ATOM 698 C C . ASP A 1 85 ? 10.884 2.487 -17.477 1.00 84.25 85 ASP A C 1
ATOM 700 O O . ASP A 1 85 ? 10.065 1.927 -16.750 1.00 84.25 85 ASP A O 1
ATOM 704 N N . MET A 1 86 ? 12.110 2.801 -17.039 1.00 77.31 86 MET A N 1
ATOM 705 C CA . MET A 1 86 ? 12.627 2.457 -15.699 1.00 77.31 86 MET A CA 1
ATOM 706 C C . MET A 1 86 ? 12.439 3.560 -14.640 1.00 77.31 86 MET A C 1
ATOM 708 O O . MET A 1 86 ? 12.752 3.343 -13.470 1.00 77.31 86 MET A O 1
ATOM 712 N N . ASP A 1 87 ? 11.891 4.721 -15.014 1.00 71.06 87 ASP A N 1
ATOM 713 C CA . ASP A 1 87 ? 11.786 5.921 -14.158 1.00 71.06 87 ASP A CA 1
ATOM 714 C C . ASP A 1 87 ? 10.925 5.729 -12.895 1.00 71.06 87 ASP A C 1
ATOM 716 O O . ASP A 1 87 ? 10.975 6.533 -11.962 1.00 71.06 87 ASP A O 1
ATOM 720 N N . HIS A 1 88 ? 10.125 4.663 -12.848 1.00 70.44 88 HIS A N 1
ATOM 721 C CA . HIS A 1 88 ? 9.228 4.353 -11.734 1.00 70.44 88 HIS A CA 1
ATOM 722 C C . HIS A 1 88 ? 9.749 3.252 -10.803 1.00 70.44 88 HIS A C 1
ATOM 724 O O . HIS A 1 88 ? 9.086 2.940 -9.815 1.00 70.44 88 HIS A O 1
ATOM 730 N N . ILE A 1 89 ? 10.921 2.672 -11.080 1.00 73.94 89 ILE A N 1
ATOM 731 C CA . ILE A 1 89 ? 11.444 1.560 -10.286 1.00 73.94 89 ILE A CA 1
ATOM 732 C C . ILE A 1 89 ? 12.046 2.057 -8.969 1.00 73.94 89 ILE A C 1
ATOM 734 O O . ILE A 1 89 ? 12.998 2.841 -8.934 1.00 73.94 89 ILE A O 1
ATOM 738 N N . VAL A 1 90 ? 11.528 1.527 -7.860 1.00 76.25 90 VAL A N 1
ATOM 739 C CA . VAL A 1 90 ? 12.129 1.674 -6.532 1.00 76.25 90 VAL A CA 1
ATOM 740 C C . VAL A 1 90 ? 13.140 0.546 -6.328 1.00 76.25 90 VAL A C 1
ATOM 742 O O . VAL A 1 90 ? 12.791 -0.626 -6.415 1.00 76.25 90 VAL A O 1
ATOM 745 N N . GLY A 1 91 ? 14.400 0.879 -6.043 1.00 78.12 91 GLY A N 1
ATOM 746 C CA . GLY A 1 91 ? 15.441 -0.125 -5.800 1.00 78.12 91 GLY A CA 1
ATOM 747 C C . GLY A 1 91 ? 15.272 -0.829 -4.448 1.00 78.12 91 GLY A C 1
ATOM 748 O O . GLY A 1 91 ? 15.152 -0.169 -3.416 1.00 78.12 91 GLY A O 1
ATOM 749 N N . LEU A 1 92 ? 15.330 -2.162 -4.433 1.00 78.25 92 LEU A N 1
ATOM 750 C CA . LEU A 1 92 ? 15.218 -2.983 -3.221 1.00 78.25 92 LEU A CA 1
ATOM 751 C C . LEU A 1 92 ? 16.297 -2.656 -2.182 1.00 78.25 92 LEU A C 1
ATOM 753 O O . LEU A 1 92 ? 15.980 -2.534 -1.002 1.00 78.25 92 LEU A O 1
ATOM 757 N N . ASP A 1 93 ? 17.532 -2.403 -2.617 1.00 74.19 93 ASP A N 1
ATOM 758 C CA . ASP A 1 93 ? 18.628 -1.999 -1.727 1.00 74.19 93 ASP A CA 1
ATOM 759 C C . ASP A 1 93 ? 18.375 -0.632 -1.078 1.00 74.19 93 ASP A C 1
ATOM 761 O O . ASP A 1 93 ? 18.774 -0.392 0.062 1.00 74.19 93 ASP A O 1
ATOM 765 N N . LYS A 1 94 ? 17.658 0.263 -1.775 1.00 72.44 94 LYS A N 1
ATOM 766 C CA . LYS A 1 94 ? 17.276 1.576 -1.240 1.00 72.44 94 LYS A CA 1
ATOM 767 C C . LYS A 1 94 ? 16.254 1.414 -0.116 1.00 72.44 94 LYS A C 1
ATOM 769 O O . LYS A 1 94 ? 16.361 2.126 0.872 1.00 72.44 94 LYS A O 1
ATOM 774 N N . VAL A 1 95 ? 15.322 0.464 -0.236 1.00 71.75 95 VAL A N 1
ATOM 775 C CA . VAL A 1 95 ? 14.340 0.140 0.815 1.00 71.75 95 VAL A CA 1
ATOM 776 C C . VAL A 1 95 ? 14.985 -0.620 1.976 1.00 71.75 95 VAL A C 1
ATOM 778 O O . VAL A 1 95 ? 14.728 -0.294 3.130 1.00 71.75 95 VAL A O 1
ATOM 781 N N . ALA A 1 96 ? 15.869 -1.583 1.703 1.00 68.31 96 ALA A N 1
ATOM 782 C CA . ALA A 1 96 ? 16.587 -2.320 2.744 1.00 68.31 96 ALA A CA 1
ATOM 783 C C . ALA A 1 96 ? 17.521 -1.406 3.558 1.00 68.31 96 ALA A C 1
ATOM 785 O O . ALA A 1 96 ? 17.557 -1.486 4.780 1.00 68.31 96 ALA A O 1
ATOM 786 N N . GLY A 1 97 ? 18.213 -0.468 2.904 1.00 61.84 97 GLY A N 1
ATOM 787 C CA . GLY A 1 97 ? 19.072 0.515 3.570 1.00 61.84 97 GLY A CA 1
ATOM 788 C C . GLY A 1 97 ? 18.319 1.547 4.417 1.00 61.84 97 GLY A C 1
ATOM 789 O O . GLY A 1 97 ? 18.942 2.278 5.190 1.00 61.84 97 GLY A O 1
ATOM 790 N N . MET A 1 98 ? 16.986 1.620 4.316 1.00 64.00 98 MET A N 1
ATOM 791 C CA . MET A 1 98 ? 16.202 2.511 5.167 1.00 64.00 98 MET A CA 1
ATOM 792 C C . MET A 1 98 ? 16.211 2.061 6.624 1.00 64.00 98 MET A C 1
ATOM 794 O O . MET A 1 98 ? 16.182 2.940 7.477 1.00 64.00 98 MET A O 1
ATOM 798 N N . SER A 1 99 ? 16.329 0.764 6.938 1.00 55.97 99 SER A N 1
ATOM 799 C CA . SER A 1 99 ? 16.294 0.280 8.329 1.00 55.97 99 SER A CA 1
ATOM 800 C C . SER A 1 99 ? 17.477 0.709 9.194 1.00 55.97 99 SER A C 1
ATOM 802 O O . SER A 1 99 ? 17.328 0.838 10.413 1.00 55.97 99 SER A O 1
ATOM 804 N N . ASP A 1 100 ? 18.616 1.007 8.567 1.00 55.47 100 ASP A N 1
ATOM 805 C CA . ASP A 1 100 ? 19.867 1.370 9.243 1.00 55.47 100 ASP A CA 1
ATOM 806 C C . ASP A 1 100 ? 20.077 2.889 9.384 1.00 55.47 100 ASP A C 1
ATOM 808 O O . ASP A 1 100 ? 21.018 3.338 10.041 1.00 55.47 100 ASP A O 1
ATOM 812 N N . SER A 1 101 ? 19.186 3.714 8.819 1.00 53.88 101 SER A N 1
ATOM 813 C CA . SER A 1 101 ? 19.265 5.174 8.931 1.00 53.88 101 SER A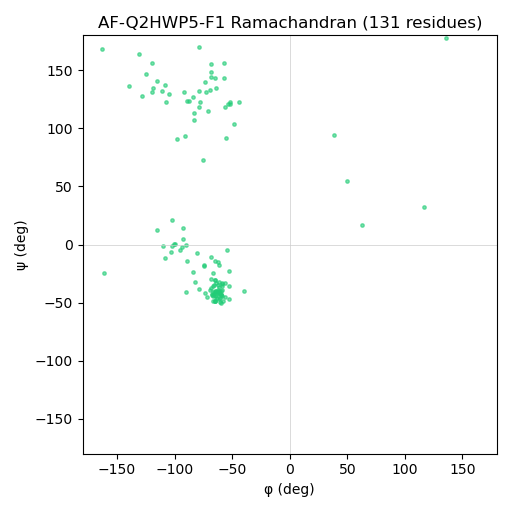 CA 1
ATOM 814 C C . SER A 1 101 ? 18.640 5.678 10.238 1.00 53.88 101 SER A C 1
ATOM 816 O O . SER A 1 101 ? 17.420 5.718 10.408 1.00 53.88 101 SER A O 1
ATOM 818 N N . THR A 1 102 ? 19.483 6.109 11.180 1.00 48.00 102 THR A N 1
ATOM 819 C CA . THR A 1 102 ? 19.087 6.665 12.489 1.00 48.00 102 THR A CA 1
ATOM 820 C C . THR A 1 102 ? 18.655 8.135 12.445 1.00 48.00 102 THR A C 1
ATOM 822 O O . THR A 1 102 ? 18.192 8.661 13.458 1.00 48.00 102 THR A O 1
ATOM 825 N N . TYR A 1 103 ? 18.800 8.816 11.305 1.00 41.31 103 TYR A N 1
ATOM 826 C CA . TYR A 1 103 ? 18.544 10.251 11.185 1.00 41.31 103 TYR A CA 1
ATOM 827 C C . TYR A 1 103 ? 17.252 10.511 10.410 1.00 41.31 103 TYR A C 1
ATOM 829 O O . TYR A 1 103 ? 17.055 10.037 9.293 1.00 41.31 103 TYR A O 1
ATOM 837 N N . GLY A 1 104 ? 16.351 11.228 11.084 1.00 41.97 104 GLY A N 1
ATOM 838 C CA . GLY A 1 104 ? 14.952 11.404 10.723 1.00 41.97 104 GLY A CA 1
ATOM 839 C C . GLY A 1 104 ? 14.700 11.981 9.336 1.00 41.97 104 GLY A C 1
ATOM 840 O O . GLY A 1 104 ? 15.533 12.690 8.783 1.00 41.97 104 GLY A O 1
ATOM 841 N N . ALA A 1 105 ? 13.494 11.671 8.849 1.00 43.06 105 ALA A N 1
ATOM 842 C CA . ALA A 1 105 ? 12.842 12.217 7.667 1.00 43.06 10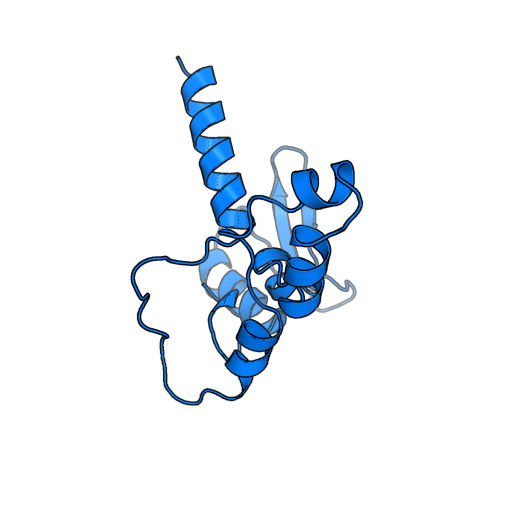5 ALA A CA 1
ATOM 843 C C . ALA A 1 105 ? 13.809 12.462 6.503 1.00 43.06 105 ALA A C 1
ATOM 845 O O . ALA A 1 105 ? 14.391 13.542 6.383 1.00 43.06 105 ALA A O 1
ATOM 846 N N . PHE A 1 106 ? 13.915 11.479 5.602 1.00 44.88 106 PHE A N 1
ATOM 847 C CA . PHE A 1 106 ? 14.394 11.747 4.251 1.00 44.88 106 PHE A CA 1
ATOM 848 C C . PHE A 1 106 ? 13.623 12.962 3.728 1.00 44.88 106 PHE A C 1
ATOM 850 O O . PHE A 1 106 ? 12.436 12.872 3.415 1.00 44.88 106 PHE A O 1
ATOM 857 N N . LYS A 1 107 ? 14.284 14.127 3.705 1.00 38.94 107 LYS A N 1
ATOM 858 C CA . LYS A 1 107 ? 13.770 15.307 3.021 1.00 38.94 107 LYS A CA 1
ATOM 859 C C . LYS A 1 107 ? 13.470 14.843 1.610 1.00 38.94 107 LYS A C 1
ATOM 861 O O . LYS A 1 107 ? 14.364 14.330 0.939 1.00 38.94 107 LYS A O 1
ATOM 866 N N . THR A 1 108 ? 12.213 14.981 1.211 1.00 42.59 108 THR A N 1
ATOM 867 C CA . THR A 1 108 ? 11.713 14.678 -0.125 1.00 42.59 108 THR A CA 1
ATOM 868 C C . THR A 1 108 ? 12.542 15.467 -1.132 1.00 42.59 108 THR A C 1
ATOM 870 O O . THR A 1 108 ? 12.285 16.643 -1.383 1.00 42.59 108 THR A O 1
ATOM 873 N N . ARG A 1 109 ? 13.610 14.848 -1.636 1.00 40.75 109 ARG A N 1
ATOM 874 C CA . ARG A 1 109 ? 14.397 15.366 -2.749 1.00 40.75 109 ARG A CA 1
ATOM 875 C C . ARG A 1 109 ? 13.454 15.373 -3.954 1.00 40.75 109 ARG A C 1
ATOM 877 O O . ARG A 1 109 ? 12.689 14.422 -4.116 1.00 40.75 109 ARG A O 1
ATOM 884 N N . GLU A 1 110 ? 13.440 16.462 -4.722 1.00 37.28 110 GLU A N 1
ATOM 885 C CA . GLU A 1 110 ? 12.626 16.584 -5.939 1.00 37.28 110 GLU A CA 1
ATOM 886 C C . GLU A 1 110 ? 12.731 15.299 -6.780 1.00 37.28 110 GLU A C 1
ATOM 888 O O . GLU A 1 110 ? 13.837 14.870 -7.103 1.00 37.28 110 GLU A O 1
ATOM 893 N N . GLY A 1 111 ? 11.583 14.663 -7.058 1.00 47.09 111 GLY A N 1
ATOM 894 C CA . GLY A 1 111 ? 11.498 13.332 -7.688 1.00 47.09 111 GLY A CA 1
ATOM 895 C C . GLY A 1 111 ? 10.862 12.232 -6.820 1.00 47.09 111 GLY A C 1
ATOM 896 O O . GLY A 1 111 ? 11.261 11.078 -6.899 1.00 47.09 111 GLY A O 1
ATOM 897 N N . MET A 1 112 ? 9.904 12.582 -5.954 1.00 59.62 112 MET A N 1
ATOM 898 C CA . MET A 1 112 ? 9.297 11.695 -4.951 1.00 59.62 112 MET A CA 1
ATOM 899 C C . MET A 1 112 ? 8.769 10.368 -5.533 1.00 59.62 112 MET A C 1
ATOM 901 O O . MET A 1 112 ? 7.862 10.369 -6.368 1.00 59.62 112 MET A O 1
ATOM 905 N N . PHE A 1 113 ? 9.289 9.243 -5.030 1.00 67.25 113 PHE A N 1
ATOM 906 C CA . PHE A 1 113 ? 8.754 7.904 -5.274 1.00 67.25 113 PHE A CA 1
ATOM 907 C C . PHE A 1 113 ? 7.281 7.848 -4.851 1.00 67.25 113 PHE A C 1
ATOM 909 O O . PHE A 1 113 ? 6.936 8.082 -3.688 1.00 67.25 113 PHE A O 1
ATOM 916 N N . ARG A 1 114 ? 6.393 7.568 -5.806 1.00 78.31 114 ARG A N 1
ATOM 917 C CA . ARG A 1 114 ? 4.962 7.414 -5.537 1.00 78.31 114 ARG A CA 1
ATOM 918 C C . ARG A 1 114 ? 4.713 5.984 -5.076 1.00 78.31 114 ARG A C 1
ATOM 920 O O . ARG A 1 114 ? 5.087 5.043 -5.760 1.00 78.31 114 ARG A O 1
ATOM 927 N N . THR A 1 115 ? 4.063 5.822 -3.927 1.00 88.06 115 THR A N 1
ATOM 928 C CA . THR A 1 115 ? 3.614 4.490 -3.485 1.00 88.06 115 THR A CA 1
ATOM 929 C C . THR A 1 115 ? 2.503 3.962 -4.392 1.00 88.06 115 THR A C 1
ATOM 931 O O . THR A 1 115 ? 1.740 4.761 -4.946 1.00 88.06 115 THR A O 1
ATOM 934 N N . VAL A 1 116 ? 2.337 2.641 -4.463 1.00 91.19 116 VAL A N 1
ATOM 935 C CA . VAL A 1 116 ? 1.277 1.987 -5.253 1.00 91.19 116 VAL A CA 1
ATOM 936 C C . VAL A 1 116 ? -0.105 2.545 -4.908 1.00 91.19 116 VAL A C 1
ATOM 938 O O . VAL A 1 116 ? -0.868 2.935 -5.794 1.00 91.19 116 VAL A O 1
ATOM 941 N N . GLY A 1 117 ? -0.416 2.682 -3.614 1.00 91.56 117 GLY A N 1
ATOM 942 C CA . GLY A 1 117 ? -1.693 3.235 -3.164 1.00 91.56 117 GLY A CA 1
ATOM 943 C C . GLY A 1 117 ? -1.931 4.680 -3.620 1.00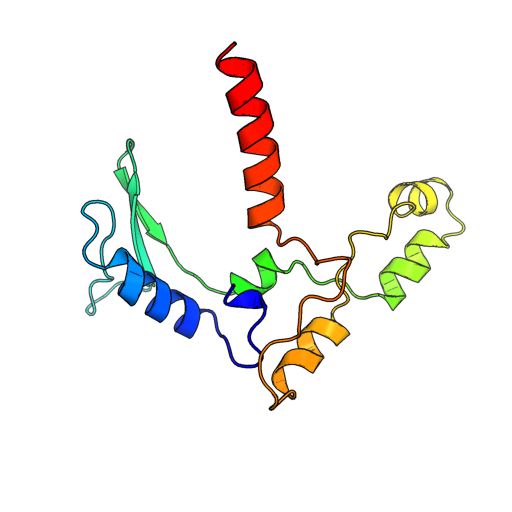 91.56 117 GLY A C 1
ATOM 944 O O . GLY A 1 117 ? -3.068 5.058 -3.901 1.00 91.56 117 GLY A O 1
ATOM 945 N N . GLN A 1 118 ? -0.874 5.491 -3.741 1.00 89.94 118 GLN A N 1
ATOM 946 C CA . GLN A 1 118 ? -0.977 6.865 -4.241 1.00 89.94 118 GLN A CA 1
ATOM 947 C C . GLN A 1 118 ? -1.253 6.899 -5.748 1.00 89.94 118 GLN A C 1
ATOM 949 O O . GLN A 1 118 ? -2.146 7.633 -6.169 1.00 89.94 118 GLN A O 1
ATOM 954 N N . LEU A 1 119 ? -0.537 6.086 -6.534 1.00 90.25 119 LEU A N 1
ATOM 955 C CA . LEU A 1 119 ? -0.736 5.973 -7.984 1.00 90.25 119 LEU A CA 1
ATOM 956 C C . LEU A 1 119 ? -2.169 5.551 -8.316 1.00 90.25 119 LEU A C 1
ATOM 958 O O . LEU A 1 119 ? -2.847 6.201 -9.113 1.00 90.25 119 LEU A O 1
ATOM 962 N N . TYR A 1 120 ? -2.663 4.509 -7.643 1.00 93.69 120 TYR A N 1
ATOM 963 C CA . TYR A 1 120 ? -4.019 4.020 -7.870 1.00 93.69 120 TYR A CA 1
ATOM 964 C C . TYR A 1 120 ? -5.079 5.052 -7.463 1.00 93.69 120 TYR A C 1
ATOM 966 O O . TYR A 1 120 ? -6.059 5.261 -8.176 1.00 93.69 120 TYR A O 1
ATOM 974 N N . LYS A 1 121 ? -4.873 5.756 -6.341 1.00 94.38 121 LYS A N 1
ATOM 975 C CA . LYS A 1 121 ? -5.785 6.815 -5.886 1.00 94.38 121 LYS A CA 1
ATOM 976 C C . LYS A 1 121 ? -5.872 7.976 -6.883 1.00 94.38 121 LYS A C 1
ATOM 978 O O . LYS A 1 121 ? -6.961 8.507 -7.089 1.00 94.38 121 LYS A O 1
ATOM 983 N N . GLU A 1 122 ? -4.756 8.368 -7.493 1.00 94.06 122 GLU A N 1
ATOM 984 C CA . GLU A 1 122 ? -4.703 9.424 -8.512 1.00 94.06 122 GLU A CA 1
ATOM 985 C C . GLU A 1 122 ? -5.442 9.014 -9.792 1.00 94.06 122 GLU A C 1
ATOM 987 O O . GLU A 1 122 ? -6.321 9.741 -10.258 1.00 94.06 122 GLU A O 1
ATOM 992 N N . GLN A 1 123 ? -5.166 7.812 -10.308 1.00 95.00 123 GLN A N 1
ATOM 993 C CA . GLN A 1 123 ? -5.869 7.261 -11.471 1.00 95.00 123 GLN A CA 1
ATOM 994 C C . GLN A 1 123 ? -7.377 7.137 -11.222 1.00 95.00 123 GLN A C 1
ATOM 996 O O . GLN A 1 123 ? -8.182 7.541 -12.063 1.00 95.00 123 GLN A O 1
ATOM 1001 N N . LEU A 1 124 ? -7.770 6.646 -10.041 1.00 97.31 124 LEU A N 1
ATOM 1002 C CA . LEU A 1 124 ? -9.171 6.568 -9.638 1.00 97.31 124 LEU A CA 1
ATOM 1003 C C . LEU A 1 124 ? -9.814 7.961 -9.575 1.00 97.31 124 LEU A C 1
ATOM 1005 O O . LEU A 1 124 ? -10.944 8.130 -10.022 1.00 97.31 124 LEU A O 1
ATOM 1009 N N . GLY A 1 125 ? -9.104 8.973 -9.069 1.00 97.31 125 GLY A N 1
ATOM 1010 C CA . GLY A 1 125 ? -9.578 10.359 -9.060 1.00 97.31 125 GLY A CA 1
ATOM 1011 C C . GLY A 1 125 ? -9.875 10.900 -10.463 1.00 97.31 125 GLY A C 1
ATOM 1012 O O . GLY A 1 125 ? -10.935 11.494 -10.683 1.00 97.31 125 GLY A O 1
ATOM 1013 N N . ASN A 1 126 ? -8.989 10.634 -11.426 1.00 97.00 126 ASN A N 1
ATOM 1014 C CA . ASN A 1 126 ? -9.168 11.034 -12.826 1.00 97.00 126 ASN A CA 1
ATOM 1015 C C . ASN A 1 126 ? -10.377 10.337 -13.467 1.00 97.00 126 ASN A C 1
ATOM 1017 O O . ASN A 1 126 ? -11.206 10.983 -14.118 1.00 97.00 126 ASN A O 1
ATOM 1021 N N . LEU A 1 127 ? -10.522 9.031 -13.228 1.00 98.00 127 LEU A N 1
ATOM 1022 C CA . LEU A 1 127 ? -11.672 8.261 -13.697 1.00 98.00 127 LEU A CA 1
ATOM 1023 C C . LEU A 1 127 ? -12.981 8.815 -13.122 1.00 98.00 127 LEU A C 1
ATOM 1025 O O . LEU A 1 127 ? -13.911 9.111 -13.867 1.00 98.00 127 LEU A O 1
ATOM 1029 N N . MET A 1 128 ? -13.044 9.010 -11.802 1.00 98.12 128 MET A N 1
ATOM 1030 C CA . MET A 1 128 ? -14.247 9.512 -11.136 1.00 98.12 128 MET A CA 1
ATOM 1031 C C . MET A 1 128 ? -14.603 10.940 -11.561 1.00 98.12 128 MET A C 1
ATOM 1033 O O . MET A 1 128 ? -15.782 11.277 -11.581 1.00 98.12 128 MET A O 1
ATOM 1037 N N . THR A 1 129 ? -13.617 11.770 -11.912 1.00 97.94 129 THR A N 1
ATOM 1038 C CA . THR A 1 129 ? -13.855 13.108 -12.481 1.00 97.94 129 THR A CA 1
ATOM 1039 C C . THR A 1 129 ? -14.498 13.007 -13.859 1.00 97.94 129 THR A C 1
ATOM 1041 O O . THR A 1 129 ? -15.476 13.694 -14.126 1.00 97.94 129 THR A O 1
ATOM 1044 N N . THR A 1 130 ? -14.003 12.102 -14.705 1.00 97.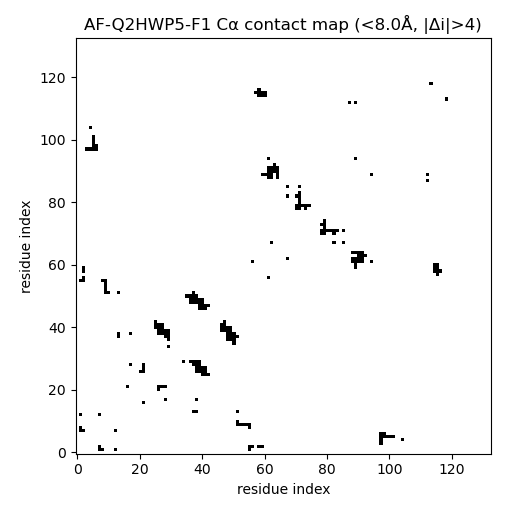75 130 THR A N 1
ATOM 1045 C CA . THR A 1 130 ? -14.558 11.869 -16.046 1.00 97.75 130 THR A CA 1
ATOM 1046 C C . THR A 1 130 ? -16.001 11.369 -15.982 1.00 97.75 130 THR A C 1
ATOM 1048 O O . THR A 1 130 ? -16.827 11.835 -16.748 1.00 97.75 130 THR A O 1
ATOM 1051 N N . LEU A 1 131 ? -16.320 10.467 -15.047 1.00 97.50 131 LEU A N 1
ATOM 1052 C CA . LEU A 1 131 ? -17.668 9.899 -14.886 1.00 97.50 131 LEU A CA 1
ATOM 1053 C C . LEU A 1 131 ? -18.692 10.851 -14.248 1.00 97.50 131 LEU A C 1
ATOM 1055 O O . LEU A 1 131 ? -19.886 10.565 -14.267 1.00 97.50 131 LEU A O 1
ATOM 1059 N N . ARG A 1 132 ? -18.229 11.920 -13.590 1.00 93.25 132 ARG A N 1
ATOM 1060 C CA . ARG A 1 132 ? -19.092 12.931 -12.958 1.00 93.25 132 ARG A CA 1
ATOM 1061 C C . ARG A 1 132 ? -19.466 14.072 -13.902 1.00 93.25 132 ARG A C 1
ATOM 1063 O O . ARG A 1 132 ? -20.360 14.841 -13.549 1.00 93.25 132 ARG A O 1
ATOM 1070 N N . ASN A 1 133 ? -18.767 14.184 -15.028 1.00 73.31 133 ASN A N 1
ATOM 1071 C CA . ASN A 1 133 ? -19.085 15.089 -16.128 1.00 73.31 133 ASN A CA 1
ATOM 1072 C C . ASN A 1 133 ? -19.999 14.387 -17.135 1.00 73.31 133 ASN A C 1
ATOM 1074 O O . ASN A 1 133 ? -20.778 15.111 -17.790 1.00 73.31 133 ASN A O 1
#

Nearest PDB structures (foldseek):
  5i4e-assembly1_A  TM=9.424E-01  e=2.639E-12  Homo sapiens
  6z47-assembly1_B  TM=9.123E-01  e=2.420E-11  Meleagris gallopavo
  3j04-assembly1_D  TM=8.195E-01  e=1.779E-11  Gallus gallus
  4pd3-assembly1_A  TM=7.587E-01  e=2.737E-11  Homo sapiens
  5jlh-assembly1_G  TM=7.572E-01  e=9.372E-11  Homo sapiens

Sequence (133 aa):
EECWFPKATDKSFVEKVVQEQGTHPKFQKPKKLKDDVDFCIIHYAGKVDYKADEWLMKNMDPLNESVATLLNQSTDKFTAELWRDMDHIVGLDKVAGMSDSTYGAFKTREGMFRTVGQLYKEQLGNLMTTLRN

Secondary structure (DSSP, 8-state):
-GGGSTT--HHHHHHHHHHHHTT-TTEE---TTT---SEEEEETTEEEEE--TTHHHHHH-EE-HHHHHHHHT-SSHHHHHHT---TTPEEHHHHHTTTT--S------SSPPPPHHHHHHHHHHHHHHHHH-

InterPro domains:
  IPR001609 Myosin head, motor domain-like [PF00063] (1-132)
  IPR001609 Myosin head, motor domain-like [PS51456] (1-133)
  IPR027417 P-loop containing nucleoside triphosphate hydrolase [SSF52540] (1-133)